Protein AF-A0A2V9WSF2-F1 (afdb_monomer_lite)

Foldseek 3Di:
DPQPADEEEAEAECAEPVDHPVRVVVVVVPHPYHYYYDYLYCAYPVSDNPPPPVPPPDDDPVRVVVVVCVVRVD

Structure (mmCIF, N/CA/C/O backbone):
data_AF-A0A2V9WSF2-F1
#
_entry.id   AF-A0A2V9WSF2-F1
#
loop_
_atom_site.group_PDB
_atom_site.id
_atom_site.type_symbol
_atom_site.label_atom_id
_atom_site.label_alt_id
_atom_site.label_comp_id
_atom_site.label_asym_id
_atom_site.label_entity_id
_atom_site.label_seq_id
_atom_site.pdbx_PDB_ins_code
_atom_site.Cartn_x
_atom_site.Cartn_y
_atom_site.Cartn_z
_atom_site.occupancy
_atom_site.B_iso_or_equiv
_atom_site.auth_seq_id
_atom_site.auth_comp_id
_atom_site.auth_asym_id
_atom_site.auth_atom_id
_atom_site.pdbx_PDB_model_num
ATOM 1 N N . MET A 1 1 ? -20.460 8.950 4.459 1.00 55.94 1 MET A N 1
ATOM 2 C CA . MET A 1 1 ? -19.243 8.235 4.017 1.00 55.94 1 MET A CA 1
ATOM 3 C C . MET A 1 1 ? -19.248 6.834 4.609 1.00 55.94 1 MET A C 1
ATOM 5 O O . MET A 1 1 ? -19.601 6.718 5.785 1.00 55.94 1 MET A O 1
ATOM 9 N N . PRO A 1 2 ? -18.926 5.786 3.833 1.00 61.16 2 PRO A N 1
ATOM 10 C CA . PRO A 1 2 ? -18.823 4.430 4.363 1.00 61.16 2 PRO A CA 1
ATOM 11 C C . PRO A 1 2 ? -17.762 4.400 5.471 1.00 61.16 2 PRO A C 1
ATOM 13 O O . PRO A 1 2 ? -16.629 4.834 5.281 1.00 61.16 2 PRO A O 1
ATOM 16 N N . LYS A 1 3 ? -18.154 3.960 6.671 1.00 83.19 3 LYS A N 1
ATOM 17 C CA . LYS A 1 3 ? -17.259 3.875 7.830 1.00 83.19 3 LYS A CA 1
ATOM 18 C C . LYS A 1 3 ? -16.457 2.581 7.709 1.00 83.19 3 LYS A C 1
ATOM 20 O O . LYS A 1 3 ? -16.894 1.556 8.221 1.00 83.19 3 LYS A O 1
ATOM 25 N N . LEU A 1 4 ? -15.321 2.613 7.015 1.00 87.31 4 LEU A N 1
ATOM 26 C CA . LEU A 1 4 ? -14.396 1.479 6.987 1.00 87.31 4 LEU A CA 1
ATOM 27 C C . LEU A 1 4 ? -13.815 1.285 8.400 1.00 87.31 4 LEU A C 1
ATOM 29 O O . LEU A 1 4 ? -13.170 2.187 8.931 1.00 87.31 4 LEU A O 1
ATOM 33 N N . ARG A 1 5 ? -14.126 0.146 9.038 1.00 90.56 5 ARG A N 1
ATOM 34 C CA . ARG A 1 5 ? -13.707 -0.186 10.422 1.00 90.56 5 ARG A CA 1
ATOM 35 C C . ARG A 1 5 ? -12.772 -1.392 10.505 1.00 90.56 5 ARG A C 1
ATOM 37 O O . ARG A 1 5 ? -12.124 -1.585 11.528 1.00 90.56 5 ARG A O 1
ATOM 44 N N . THR A 1 6 ? -12.715 -2.196 9.451 1.00 93.06 6 THR A N 1
ATOM 45 C CA . THR A 1 6 ? -11.844 -3.371 9.367 1.00 93.06 6 THR A CA 1
ATOM 46 C C . THR A 1 6 ? -10.412 -2.928 9.067 1.00 93.06 6 THR A C 1
ATOM 48 O O . THR A 1 6 ? -10.240 -2.041 8.227 1.00 93.06 6 THR A O 1
ATOM 51 N N . PRO A 1 7 ? -9.386 -3.521 9.709 1.00 94.81 7 PRO A N 1
ATOM 52 C CA . PRO A 1 7 ? -8.004 -3.301 9.308 1.00 94.81 7 PRO A CA 1
ATOM 53 C C . PRO A 1 7 ? -7.805 -3.603 7.819 1.00 94.81 7 PRO A C 1
ATOM 55 O O . PRO A 1 7 ? -8.296 -4.619 7.330 1.00 94.81 7 PRO A O 1
ATOM 58 N N . ALA A 1 8 ? -7.104 -2.730 7.100 1.00 95.38 8 ALA A N 1
ATOM 59 C CA . ALA A 1 8 ? -6.955 -2.837 5.650 1.00 95.38 8 ALA A CA 1
ATOM 60 C C . ALA A 1 8 ? -5.532 -2.494 5.192 1.00 95.38 8 ALA A C 1
ATOM 62 O O . ALA A 1 8 ? -4.924 -1.527 5.652 1.00 95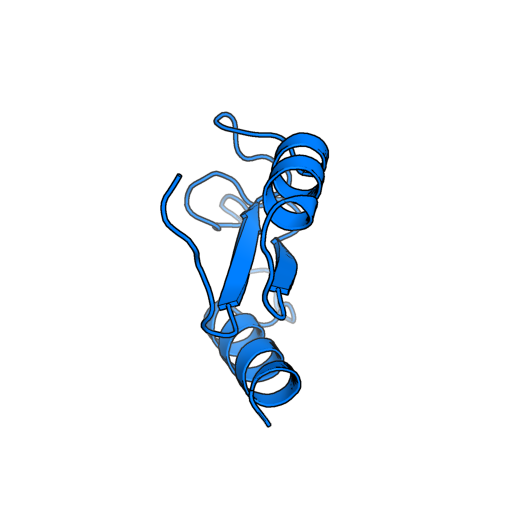.38 8 ALA A O 1
ATOM 63 N N . LEU A 1 9 ? -5.016 -3.296 4.264 1.00 96.62 9 LEU A N 1
ATOM 64 C CA . LEU A 1 9 ? -3.709 -3.123 3.642 1.00 96.62 9 LEU A CA 1
ATOM 65 C C . LEU A 1 9 ? -3.916 -2.669 2.193 1.00 96.62 9 LEU A C 1
ATOM 67 O O . LEU A 1 9 ? -4.665 -3.305 1.456 1.00 96.62 9 LEU A O 1
ATOM 71 N N . PHE A 1 10 ? -3.263 -1.581 1.801 1.00 96.00 10 PHE A N 1
ATOM 72 C CA . PHE A 1 10 ? -3.359 -0.973 0.475 1.00 96.00 10 PHE A CA 1
ATOM 73 C C . PHE A 1 10 ? -2.020 -1.107 -0.242 1.00 96.00 10 PHE A C 1
ATOM 75 O O . PHE A 1 10 ? -0.978 -0.906 0.378 1.00 96.00 10 PHE A O 1
ATOM 82 N N . PHE A 1 11 ? -2.044 -1.409 -1.537 1.00 95.25 11 PHE A N 1
ATOM 83 C CA . PHE A 1 11 ? -0.864 -1.436 -2.399 1.00 95.25 11 PHE A CA 1
ATOM 84 C C . PHE A 1 11 ? -1.066 -0.420 -3.515 1.00 95.25 11 PHE A C 1
ATOM 86 O O . PHE A 1 11 ? -2.138 -0.399 -4.114 1.00 95.25 11 PHE A O 1
ATOM 93 N N . HIS A 1 12 ? -0.062 0.417 -3.770 1.00 96.12 12 HIS A N 1
ATOM 94 C CA . HIS A 1 12 ? -0.134 1.445 -4.808 1.00 96.12 12 HIS A CA 1
ATOM 95 C C . HIS A 1 12 ? 1.194 1.567 -5.542 1.00 96.12 12 HIS A C 1
ATOM 97 O O . HIS A 1 12 ? 2.251 1.622 -4.904 1.00 96.12 12 HIS A O 1
ATOM 103 N N . GLY A 1 13 ? 1.143 1.600 -6.871 1.00 94.12 13 GLY A N 1
ATOM 104 C CA . GLY A 1 13 ? 2.317 1.801 -7.709 1.00 94.12 13 GLY A CA 1
ATOM 105 C C . GLY A 1 13 ? 2.783 3.254 -7.662 1.00 94.12 13 GLY A C 1
ATOM 106 O O . GLY A 1 13 ? 1.976 4.172 -7.776 1.00 94.12 13 GLY A O 1
ATOM 107 N N . THR A 1 14 ? 4.087 3.500 -7.517 1.00 94.44 14 THR A N 1
ATOM 108 C CA . THR A 1 14 ? 4.601 4.885 -7.449 1.00 94.44 14 THR A CA 1
ATOM 109 C C . THR A 1 14 ? 4.540 5.639 -8.781 1.00 94.44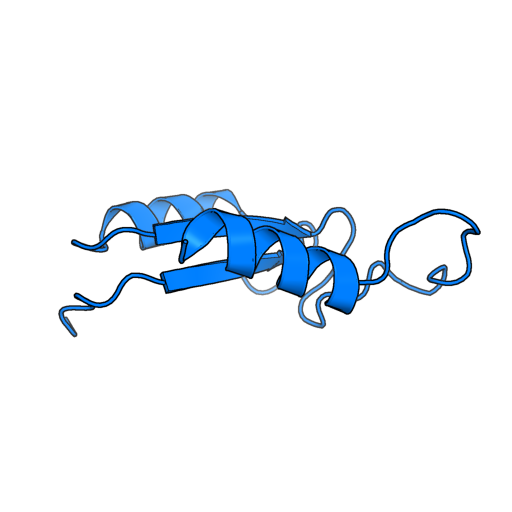 14 THR A C 1
ATOM 111 O O . THR A 1 14 ? 4.768 6.845 -8.814 1.00 94.44 14 THR A O 1
ATOM 114 N N . ARG A 1 15 ? 4.203 4.950 -9.879 1.00 93.31 15 ARG A N 1
ATOM 115 C CA . ARG A 1 15 ? 4.001 5.510 -11.224 1.00 93.31 15 ARG A CA 1
ATOM 116 C C . ARG A 1 15 ? 2.561 5.346 -11.724 1.00 93.31 15 ARG A C 1
ATOM 118 O O . ARG A 1 15 ? 2.336 5.434 -12.931 1.00 93.31 15 ARG A O 1
ATOM 125 N N . ASP A 1 16 ? 1.606 5.058 -10.840 1.00 94.69 16 ASP A N 1
ATOM 126 C CA . ASP A 1 16 ? 0.193 4.956 -11.214 1.00 94.69 16 ASP A CA 1
ATOM 127 C C . ASP A 1 16 ? -0.323 6.323 -11.729 1.00 94.69 16 ASP A C 1
ATOM 129 O O . ASP A 1 16 ? -0.223 7.321 -11.013 1.00 94.69 16 ASP A O 1
ATOM 133 N N . PRO A 1 17 ? -0.854 6.411 -12.967 1.00 94.81 17 PRO A N 1
ATOM 134 C CA . PRO A 1 17 ? -1.376 7.662 -13.518 1.00 94.81 17 PRO A CA 1
ATOM 135 C C . PRO A 1 17 ? -2.727 8.089 -12.924 1.00 94.81 17 PRO A C 1
ATOM 137 O O . PRO A 1 17 ? -3.190 9.188 -13.224 1.00 94.81 17 PRO A O 1
ATOM 140 N N . PHE A 1 18 ? -3.389 7.235 -12.142 1.00 95.38 18 PHE A N 1
ATOM 141 C CA . PHE A 1 18 ? -4.719 7.499 -11.592 1.00 95.38 18 PHE A CA 1
ATOM 142 C C . PHE A 1 18 ? -4.710 8.086 -10.183 1.00 95.38 18 PHE A C 1
ATOM 144 O O . PHE A 1 18 ? -5.759 8.520 -9.710 1.00 95.38 18 PHE A O 1
ATOM 151 N N . GLY A 1 19 ? -3.559 8.117 -9.519 1.00 94.06 19 GLY A N 1
ATOM 152 C CA . GLY A 1 19 ? -3.433 8.766 -8.223 1.00 94.06 19 GLY A CA 1
ATOM 153 C C . GLY A 1 19 ? -2.002 8.766 -7.717 1.00 94.06 19 GLY A C 1
ATOM 154 O O . GLY A 1 19 ? -1.240 7.830 -7.970 1.00 94.06 19 GLY A O 1
ATOM 155 N N . SER A 1 20 ? -1.634 9.813 -6.987 1.00 96.50 20 SER A N 1
ATOM 156 C CA . SER A 1 20 ? -0.320 9.923 -6.364 1.00 96.50 20 SER A CA 1
ATOM 157 C C . SER A 1 20 ? -0.265 9.219 -5.005 1.00 96.50 20 SER A C 1
ATOM 159 O O . SER A 1 20 ? -1.279 8.910 -4.371 1.00 96.50 20 SER A O 1
ATOM 161 N N . ILE A 1 21 ? 0.954 8.979 -4.520 1.00 97.50 21 ILE A N 1
ATOM 162 C CA . ILE A 1 21 ? 1.170 8.439 -3.175 1.00 97.50 21 ILE A CA 1
ATOM 163 C C . ILE A 1 21 ? 0.635 9.399 -2.108 1.00 97.50 21 ILE A C 1
ATOM 165 O O . ILE A 1 21 ? 0.019 8.961 -1.141 1.00 97.50 21 ILE A O 1
ATOM 169 N N . GLU A 1 22 ? 0.816 10.699 -2.303 1.00 97.75 22 GLU A N 1
ATOM 170 C CA . GLU A 1 22 ? 0.358 11.747 -1.392 1.00 97.75 22 GLU A CA 1
ATOM 171 C C . GLU A 1 22 ? -1.177 11.802 -1.320 1.00 97.75 22 GLU A C 1
ATOM 173 O O . GLU A 1 22 ? -1.748 11.956 -0.235 1.00 97.75 22 GLU A O 1
ATOM 178 N N . GLU A 1 23 ? -1.861 11.628 -2.456 1.00 97.69 23 GLU A N 1
ATOM 179 C CA . GLU A 1 23 ? -3.324 11.517 -2.504 1.00 97.69 23 GLU A CA 1
ATOM 180 C C . GLU A 1 23 ? -3.810 10.290 -1.725 1.00 97.69 23 GLU A C 1
ATOM 182 O O . GLU A 1 23 ? -4.733 10.392 -0.910 1.00 97.69 23 GLU A O 1
ATOM 187 N N . MET A 1 24 ? -3.144 9.145 -1.904 1.00 97.00 24 MET A N 1
ATOM 188 C CA . MET A 1 24 ? -3.458 7.916 -1.174 1.00 97.00 24 MET A CA 1
ATOM 189 C C . MET A 1 24 ? -3.239 8.067 0.334 1.00 97.00 24 MET A C 1
ATOM 191 O O . MET A 1 24 ? -4.094 7.666 1.123 1.00 97.00 24 MET A O 1
ATOM 195 N N . GLU A 1 25 ? -2.136 8.675 0.764 1.00 96.56 25 GLU A N 1
ATOM 196 C CA . GLU A 1 25 ? -1.864 8.923 2.184 1.00 96.56 25 GLU A CA 1
ATOM 197 C C . GLU A 1 25 ? -2.905 9.849 2.814 1.00 96.56 25 GLU A C 1
ATOM 199 O O . GLU A 1 25 ? -3.429 9.556 3.894 1.00 96.56 25 GLU A O 1
ATOM 204 N N . THR A 1 26 ? -3.271 10.919 2.106 1.00 96.69 26 THR A N 1
ATOM 205 C CA . THR A 1 26 ? -4.307 11.861 2.543 1.00 96.69 26 THR A CA 1
ATOM 206 C C . THR A 1 26 ? -5.661 11.166 2.688 1.00 96.69 26 THR A C 1
ATOM 208 O O . THR A 1 26 ? -6.352 11.350 3.692 1.00 96.69 26 THR A O 1
ATOM 211 N N . ALA A 1 27 ? -6.037 10.320 1.725 1.00 94.06 27 ALA A N 1
ATOM 212 C CA . ALA A 1 27 ? -7.280 9.559 1.781 1.00 94.06 27 ALA A CA 1
ATOM 213 C C . ALA A 1 27 ? -7.287 8.544 2.938 1.00 94.06 27 ALA A C 1
ATOM 215 O O . ALA A 1 27 ? -8.281 8.423 3.661 1.00 94.06 27 ALA A O 1
ATOM 216 N N . LEU A 1 28 ? -6.176 7.837 3.157 1.00 94.44 28 LEU A N 1
ATOM 217 C CA . LEU A 1 28 ? -6.061 6.830 4.213 1.00 94.44 28 LEU A CA 1
ATOM 218 C C . LEU A 1 28 ? -6.050 7.433 5.620 1.00 94.44 28 LEU A C 1
ATOM 220 O O . LEU A 1 28 ? -6.546 6.786 6.543 1.00 94.44 28 LEU A O 1
ATOM 224 N N . ALA A 1 29 ? -5.589 8.675 5.784 1.00 93.50 29 ALA A N 1
ATOM 225 C CA . ALA A 1 29 ? -5.676 9.406 7.050 1.00 93.50 29 ALA A CA 1
ATOM 226 C C . ALA A 1 29 ? -7.130 9.652 7.509 1.00 93.50 29 ALA A C 1
ATOM 228 O O . ALA A 1 29 ? -7.385 9.842 8.699 1.00 93.50 29 ALA A O 1
ATOM 229 N N . LEU A 1 30 ? -8.104 9.612 6.590 1.00 93.19 30 LEU A N 1
ATOM 230 C CA . LEU A 1 30 ? -9.530 9.756 6.910 1.00 93.19 30 LEU A CA 1
ATOM 231 C C . LEU A 1 30 ? -10.165 8.455 7.430 1.00 93.19 30 LEU A C 1
ATOM 233 O O . LEU A 1 30 ? -11.282 8.472 7.962 1.00 93.19 30 LEU A O 1
ATOM 237 N N . VAL A 1 31 ? -9.484 7.315 7.283 1.00 93.00 31 VAL A N 1
ATOM 238 C CA . VAL A 1 31 ? -10.005 6.007 7.687 1.00 93.00 31 VAL A CA 1
ATOM 239 C C . VAL A 1 31 ? -9.840 5.813 9.194 1.00 93.00 31 VAL A C 1
ATOM 241 O O . VAL A 1 31 ? -8.741 5.811 9.735 1.00 93.00 31 VAL A O 1
ATOM 244 N N . ARG A 1 32 ? -10.954 5.571 9.893 1.00 90.12 32 ARG A N 1
ATOM 245 C CA . ARG A 1 32 ? -10.986 5.324 11.348 1.00 90.12 32 ARG A CA 1
ATOM 246 C C . ARG A 1 32 ? -10.752 3.849 11.697 1.00 90.12 32 ARG A C 1
ATOM 248 O O . ARG A 1 32 ? -11.510 3.260 12.469 1.00 90.12 32 ARG A O 1
ATOM 255 N N . ALA A 1 33 ? -9.729 3.257 11.097 1.00 92.88 33 ALA A N 1
ATOM 256 C CA . ALA A 1 33 ? -9.293 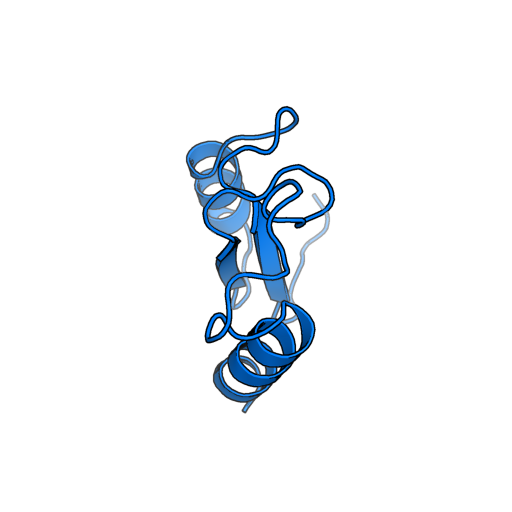1.884 11.316 1.00 92.88 33 ALA A CA 1
ATOM 257 C C . ALA A 1 33 ? -7.783 1.788 11.089 1.00 92.88 33 ALA A C 1
ATOM 259 O O . ALA A 1 33 ? -7.174 2.697 10.531 1.00 92.88 33 ALA A O 1
ATOM 260 N N . ARG A 1 34 ? -7.174 0.672 11.496 1.00 95.12 34 ARG A N 1
ATOM 261 C CA . ARG A 1 34 ? -5.766 0.410 11.193 1.00 95.12 34 ARG A CA 1
ATOM 262 C C . ARG A 1 34 ? -5.608 0.254 9.680 1.00 95.12 34 ARG A C 1
ATOM 264 O O . ARG A 1 34 ? -6.132 -0.698 9.105 1.00 95.12 34 ARG A O 1
ATOM 271 N N . THR A 1 35 ? -4.871 1.154 9.049 1.00 96.31 35 THR A N 1
ATOM 272 C CA . THR A 1 35 ? -4.526 1.062 7.630 1.00 96.31 35 THR A CA 1
ATOM 273 C C . THR A 1 35 ? -3.016 1.056 7.446 1.00 96.31 35 THR A C 1
ATOM 275 O O . THR A 1 35 ? -2.261 1.495 8.317 1.00 96.31 35 THR A O 1
ATOM 278 N N . LYS A 1 36 ? -2.560 0.515 6.319 1.00 96.62 36 LYS A N 1
ATOM 279 C CA . LYS A 1 36 ? -1.175 0.647 5.867 1.00 96.62 36 LYS A CA 1
ATOM 280 C C . LYS A 1 36 ? -1.150 0.755 4.352 1.00 9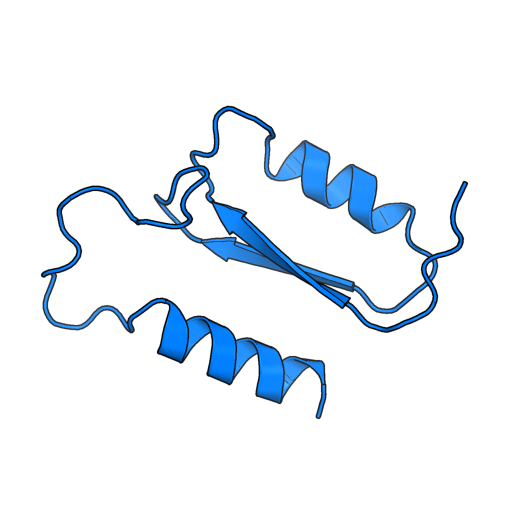6.62 36 LYS A C 1
ATOM 282 O O . LYS A 1 36 ? -1.793 -0.046 3.680 1.00 96.62 36 LYS A O 1
ATOM 287 N N . LEU A 1 37 ? -0.379 1.711 3.846 1.00 97.19 37 LEU A N 1
ATOM 288 C CA . LEU A 1 37 ? -0.039 1.818 2.434 1.00 97.19 37 LEU A CA 1
ATOM 289 C C . LEU A 1 37 ? 1.313 1.149 2.183 1.00 97.19 37 LEU A C 1
ATOM 291 O O . LEU A 1 37 ? 2.297 1.431 2.868 1.00 97.19 37 LEU A O 1
ATOM 295 N N . VAL A 1 38 ? 1.359 0.257 1.204 1.00 95.94 38 VAL A N 1
ATOM 296 C CA . VAL A 1 38 ? 2.575 -0.345 0.667 1.00 95.94 38 VAL A CA 1
ATOM 297 C C . VAL A 1 38 ? 2.812 0.264 -0.704 1.00 95.94 38 VAL A C 1
ATOM 299 O O . VAL A 1 38 ? 2.005 0.106 -1.617 1.00 95.94 38 VAL A O 1
ATOM 302 N N . ARG A 1 39 ? 3.933 0.967 -0.837 1.00 94.88 39 ARG A N 1
ATOM 303 C CA . ARG A 1 39 ? 4.360 1.557 -2.103 1.00 94.88 39 ARG A CA 1
ATOM 304 C C . ARG A 1 39 ? 5.075 0.485 -2.919 1.00 94.88 39 ARG A C 1
ATOM 306 O O . ARG A 1 39 ? 5.993 -0.160 -2.410 1.00 94.88 39 ARG A O 1
ATOM 313 N N . VAL A 1 40 ? 4.632 0.268 -4.152 1.00 91.25 40 VAL A N 1
ATOM 314 C CA . VAL A 1 40 ? 5.275 -0.649 -5.096 1.00 91.25 40 VAL A CA 1
ATOM 315 C C . VAL A 1 40 ? 6.127 0.194 -6.038 1.00 91.25 40 VAL A C 1
ATOM 317 O O . VAL A 1 40 ? 5.626 0.838 -6.961 1.00 91.25 40 VAL A O 1
ATOM 320 N N . GLU A 1 41 ? 7.424 0.251 -5.743 1.00 89.44 41 GLU A N 1
ATOM 321 C CA . GLU A 1 41 ? 8.348 1.147 -6.435 1.00 89.44 41 GLU A CA 1
ATOM 322 C C . GLU A 1 41 ? 8.473 0.821 -7.926 1.00 89.44 41 GLU A C 1
ATOM 324 O O . GLU A 1 41 ? 8.715 -0.321 -8.316 1.00 89.44 41 GLU A O 1
ATOM 329 N N . GLY A 1 42 ? 8.320 1.845 -8.769 1.00 87.50 42 GLY A N 1
ATOM 330 C CA . GLY A 1 42 ? 8.428 1.733 -10.224 1.00 87.50 42 GLY A CA 1
ATOM 331 C C . GLY A 1 42 ? 7.199 1.135 -10.915 1.00 87.50 42 GLY A C 1
ATOM 332 O O . GLY A 1 42 ? 7.147 1.140 -12.152 1.00 87.50 42 GLY A O 1
ATOM 333 N N . ALA A 1 43 ? 6.214 0.668 -10.147 1.00 89.62 43 ALA A N 1
ATOM 334 C CA . ALA A 1 43 ? 5.010 0.055 -10.678 1.00 89.62 43 ALA A CA 1
ATOM 335 C C . ALA A 1 43 ? 3.939 1.071 -11.081 1.00 89.62 43 ALA A C 1
ATOM 337 O O . ALA A 1 43 ? 3.828 2.144 -10.481 1.00 89.62 43 ALA A O 1
ATOM 338 N N . GLY A 1 44 ? 3.174 0.721 -12.116 1.00 90.81 44 GLY A N 1
ATOM 339 C CA . GLY A 1 44 ? 2.000 1.467 -12.558 1.00 90.81 44 GLY A CA 1
ATOM 340 C C . GLY A 1 44 ? 0.718 1.004 -11.865 1.00 90.81 44 GLY A C 1
ATOM 341 O O . GLY A 1 44 ? 0.752 0.386 -10.801 1.00 90.81 44 GLY A O 1
ATOM 342 N N . HIS A 1 45 ? -0.418 1.293 -12.500 1.00 91.25 45 HIS A N 1
ATOM 343 C CA . HIS A 1 45 ? -1.749 0.906 -12.022 1.00 91.25 45 HIS A CA 1
ATOM 344 C C . HIS A 1 45 ? -1.955 -0.614 -11.904 1.00 91.25 45 HIS A C 1
ATOM 346 O O . HIS A 1 45 ? -2.675 -1.101 -11.039 1.00 91.25 45 HIS A O 1
ATOM 352 N N . ASP A 1 46 ? -1.294 -1.370 -12.771 1.00 89.19 46 ASP A N 1
ATOM 353 C CA . ASP A 1 46 ? -1.278 -2.832 -12.788 1.00 89.19 46 ASP A CA 1
ATOM 354 C C . ASP A 1 46 ? -0.401 -3.447 -11.684 1.00 89.19 46 ASP A C 1
ATOM 356 O O . ASP A 1 46 ? -0.352 -4.667 -11.546 1.00 89.19 46 ASP A O 1
ATOM 360 N N . LEU A 1 47 ? 0.284 -2.613 -10.890 1.00 87.75 47 LEU A N 1
ATOM 361 C CA . LEU A 1 47 ? 1.302 -3.011 -9.918 1.00 87.75 47 LEU A CA 1
ATOM 362 C C . LEU A 1 47 ? 2.490 -3.765 -10.546 1.00 87.75 47 LEU A C 1
ATOM 364 O O . LEU A 1 47 ? 3.315 -4.329 -9.822 1.00 87.75 47 LEU A O 1
ATOM 368 N N . GLU A 1 48 ? 2.641 -3.716 -11.872 1.00 78.31 48 GLU A N 1
ATOM 369 C CA . GLU A 1 48 ? 3.800 -4.266 -12.559 1.00 78.31 48 GLU A CA 1
ATOM 370 C C . GLU A 1 48 ? 4.921 -3.224 -12.609 1.00 78.31 48 GLU A C 1
ATOM 372 O O . GLU A 1 48 ? 4.768 -2.114 -13.130 1.00 78.31 48 GLU A O 1
ATOM 377 N N . ALA A 1 49 ? 6.097 -3.579 -12.089 1.00 64.75 49 ALA A N 1
ATOM 378 C CA . ALA A 1 49 ? 7.310 -2.793 -12.283 1.00 64.75 49 ALA A CA 1
ATOM 379 C C . ALA A 1 49 ? 7.774 -2.990 -13.738 1.00 64.75 49 ALA A C 1
ATOM 381 O O . ALA A 1 49 ? 8.391 -3.992 -14.074 1.00 64.75 49 ALA A O 1
ATOM 382 N N . GLY A 1 50 ? 7.376 -2.074 -14.626 1.00 56.16 50 GLY A N 1
ATOM 383 C CA . GLY A 1 50 ? 7.320 -2.292 -16.079 1.00 56.16 50 GLY A CA 1
ATOM 384 C C . GLY A 1 50 ? 8.425 -3.148 -16.727 1.00 56.16 50 GLY A C 1
ATOM 385 O O . GLY A 1 50 ? 9.603 -2.939 -16.477 1.00 56.16 50 GLY A O 1
ATOM 386 N N . LYS A 1 51 ? 8.011 -4.061 -17.624 1.00 49.44 51 LYS A N 1
ATOM 387 C CA . LYS A 1 51 ? 8.748 -4.880 -18.627 1.00 49.44 51 LYS A CA 1
ATOM 388 C C . LYS A 1 51 ? 10.031 -5.637 -18.226 1.00 49.44 51 LYS A C 1
ATOM 390 O O . LYS A 1 51 ? 10.405 -6.552 -18.954 1.00 49.44 51 LYS A O 1
ATOM 395 N N . ASN A 1 52 ? 10.651 -5.362 -17.083 1.00 49.72 52 ASN A N 1
ATOM 396 C CA . ASN A 1 52 ? 11.920 -5.955 -16.656 1.00 49.72 52 ASN A CA 1
ATOM 397 C C . ASN A 1 52 ? 11.752 -6.817 -15.393 1.00 49.72 52 ASN A C 1
ATOM 399 O O . ASN A 1 52 ? 12.660 -6.913 -14.572 1.00 49.72 52 ASN A O 1
ATOM 403 N N . ASN A 1 53 ? 10.613 -7.502 -15.251 1.00 52.88 53 ASN A N 1
ATOM 404 C CA . ASN A 1 53 ? 10.331 -8.429 -14.142 1.00 52.88 53 ASN A CA 1
ATOM 405 C C . ASN A 1 53 ? 11.273 -9.660 -14.091 1.00 52.88 53 ASN A C 1
ATOM 407 O O . ASN A 1 53 ? 11.129 -10.507 -13.217 1.00 52.88 53 ASN A O 1
ATOM 411 N N . ASN A 1 54 ? 12.258 -9.740 -14.994 1.00 51.81 54 ASN A N 1
ATOM 412 C CA . ASN A 1 54 ? 13.325 -10.743 -15.023 1.00 51.81 54 ASN A CA 1
ATOM 413 C C . ASN A 1 54 ? 14.655 -10.227 -14.428 1.00 51.81 54 ASN A C 1
ATOM 415 O O . ASN A 1 54 ? 15.717 -10.769 -14.733 1.00 51.81 54 ASN A O 1
ATOM 419 N N . GLU A 1 55 ? 14.643 -9.177 -13.601 1.00 55.44 55 GLU A N 1
ATOM 420 C CA . GLU A 1 55 ? 15.808 -8.834 -12.775 1.00 55.44 55 GLU A CA 1
ATOM 421 C C . GLU A 1 55 ? 15.974 -9.891 -11.673 1.00 55.44 55 GLU A C 1
ATOM 423 O O . GLU A 1 55 ? 15.259 -9.896 -10.667 1.00 55.44 55 GLU A O 1
ATOM 428 N N . ALA A 1 56 ? 16.916 -10.815 -11.879 1.00 48.56 56 ALA A N 1
ATOM 429 C CA . ALA A 1 56 ? 17.251 -11.862 -10.923 1.00 48.56 56 ALA A CA 1
ATOM 430 C C . ALA A 1 56 ? 17.526 -11.261 -9.530 1.00 48.56 56 ALA A C 1
ATOM 432 O O . ALA A 1 56 ? 18.500 -10.535 -9.339 1.00 48.56 56 ALA A O 1
ATOM 433 N N . GLY A 1 57 ? 16.658 -11.567 -8.560 1.00 56.31 57 GLY A N 1
ATOM 434 C CA . GLY A 1 57 ? 16.831 -11.190 -7.154 1.00 56.31 57 GLY A CA 1
ATOM 435 C C . GLY A 1 57 ? 15.793 -10.222 -6.576 1.00 56.31 57 GLY A C 1
ATOM 436 O O . GLY A 1 57 ? 15.765 -10.065 -5.355 1.00 56.31 57 GLY A O 1
ATOM 437 N N . LYS A 1 58 ? 14.908 -9.611 -7.379 1.00 61.41 58 LYS A N 1
ATOM 438 C CA . LYS A 1 58 ? 13.746 -8.897 -6.818 1.00 61.41 58 LYS A CA 1
ATOM 439 C C . LYS A 1 58 ? 12.654 -9.901 -6.422 1.00 61.41 58 LYS A C 1
ATOM 441 O O . LYS A 1 58 ? 12.286 -10.731 -7.252 1.00 61.41 58 LYS A O 1
ATOM 446 N N . PRO A 1 59 ? 12.138 -9.859 -5.176 1.00 65.38 59 PRO A N 1
ATOM 447 C CA . PRO A 1 59 ? 11.004 -10.690 -4.797 1.00 65.38 59 PRO A CA 1
ATOM 448 C C . PRO A 1 59 ? 9.805 -10.324 -5.669 1.00 65.38 59 PRO A C 1
ATOM 450 O O . PRO A 1 59 ? 9.519 -9.142 -5.868 1.00 65.38 59 PRO A O 1
ATOM 453 N N . ASP A 1 60 ? 9.115 -11.339 -6.183 1.00 79.12 60 ASP A N 1
ATOM 454 C CA . ASP A 1 60 ? 7.903 -11.122 -6.961 1.00 79.12 60 ASP A CA 1
ATOM 455 C C . ASP A 1 60 ? 6.818 -10.454 -6.091 1.00 79.12 60 ASP A C 1
ATOM 457 O O . ASP A 1 60 ? 6.841 -10.526 -4.853 1.00 79.12 60 ASP A O 1
ATOM 461 N N . LEU A 1 61 ? 5.851 -9.805 -6.740 1.00 82.81 61 LEU A N 1
ATOM 462 C CA . LEU A 1 61 ? 4.767 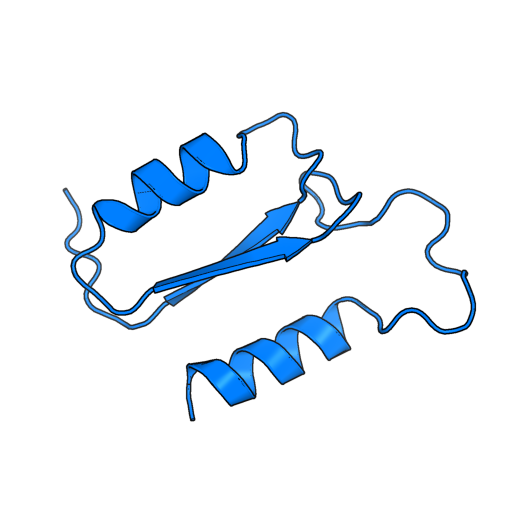-9.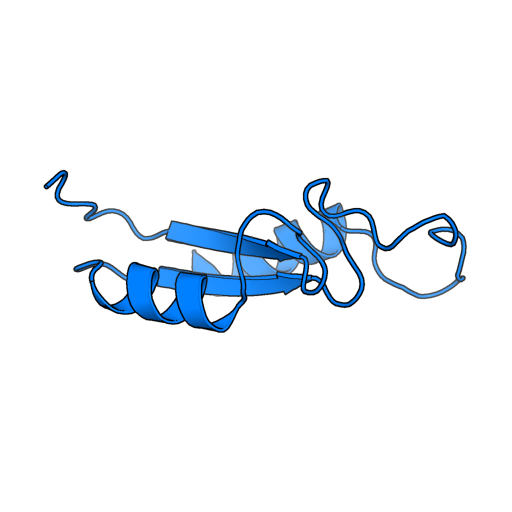093 -6.066 1.00 82.81 61 LEU A CA 1
ATOM 463 C C . LEU A 1 61 ? 4.025 -9.980 -5.053 1.00 82.81 61 LEU A C 1
ATOM 465 O O . LEU A 1 61 ? 3.713 -9.524 -3.957 1.00 82.81 61 LEU A O 1
ATOM 469 N N . THR A 1 62 ? 3.801 -11.253 -5.369 1.00 87.56 62 THR A N 1
ATOM 470 C CA . THR A 1 62 ? 3.143 -12.237 -4.499 1.00 87.56 62 THR A CA 1
ATOM 471 C C . THR A 1 62 ? 3.911 -12.425 -3.195 1.00 87.56 62 THR A C 1
ATOM 473 O O . THR A 1 62 ? 3.325 -12.382 -2.111 1.00 87.56 62 THR A O 1
ATOM 476 N N . THR A 1 63 ? 5.234 -12.567 -3.281 1.00 88.75 63 THR A N 1
ATOM 477 C CA . THR A 1 63 ? 6.115 -12.677 -2.111 1.00 88.75 63 THR A CA 1
ATOM 478 C C . THR A 1 63 ? 6.045 -11.417 -1.241 1.00 88.75 63 THR A C 1
ATOM 480 O O . THR A 1 63 ? 5.956 -11.501 -0.010 1.00 88.75 63 THR A O 1
ATOM 483 N N . ILE A 1 64 ? 6.028 -10.235 -1.866 1.00 88.06 64 ILE A N 1
ATOM 484 C CA . ILE A 1 64 ? 5.877 -8.953 -1.162 1.00 88.06 64 ILE A CA 1
ATOM 485 C C . ILE A 1 64 ? 4.514 -8.880 -0.463 1.00 88.06 64 ILE A C 1
ATOM 487 O O . ILE A 1 64 ? 4.455 -8.535 0.723 1.00 88.06 64 ILE A O 1
ATOM 491 N N . VAL A 1 65 ? 3.433 -9.227 -1.167 1.00 90.88 65 VAL A N 1
ATOM 492 C CA . VAL A 1 65 ? 2.061 -9.210 -0.645 1.00 90.88 65 VAL A CA 1
ATOM 493 C C . VAL A 1 65 ? 1.941 -10.130 0.562 1.00 90.88 65 VAL A C 1
ATOM 495 O O . VAL A 1 65 ? 1.494 -9.679 1.616 1.00 90.88 65 VAL A O 1
ATOM 498 N N . LEU A 1 66 ? 2.405 -11.377 0.453 1.00 93.12 66 LEU A N 1
ATOM 499 C CA . LEU A 1 66 ? 2.347 -12.346 1.546 1.00 93.12 66 LEU A CA 1
ATOM 500 C C . LEU A 1 66 ? 3.100 -11.844 2.783 1.00 93.12 66 LEU A C 1
ATOM 502 O O . LEU A 1 66 ? 2.555 -11.851 3.887 1.00 93.12 66 LEU A O 1
ATOM 506 N N . GLY A 1 67 ? 4.325 -11.344 2.602 1.00 94.00 67 GLY A N 1
ATOM 507 C CA . GLY A 1 67 ? 5.128 -10.838 3.711 1.00 94.00 67 GLY A CA 1
ATOM 508 C C . GLY A 1 67 ? 4.504 -9.615 4.390 1.00 94.00 67 GLY A C 1
ATOM 509 O O . GLY A 1 67 ? 4.528 -9.508 5.617 1.00 94.00 67 GLY A O 1
ATOM 510 N N . GLN A 1 68 ? 3.935 -8.678 3.624 1.00 95.25 68 GLN A N 1
ATOM 511 C CA . GLN A 1 68 ? 3.247 -7.515 4.200 1.00 95.25 68 GLN A CA 1
ATOM 512 C C . GLN A 1 68 ? 1.947 -7.912 4.894 1.00 95.25 68 GLN A C 1
ATOM 514 O O . GLN A 1 68 ? 1.661 -7.383 5.967 1.00 95.25 68 GLN A O 1
ATOM 519 N N . PHE A 1 69 ? 1.196 -8.852 4.319 1.00 95.00 69 PHE A N 1
ATOM 520 C CA . PHE A 1 69 ? -0.028 -9.372 4.909 1.00 95.00 69 PHE A CA 1
ATOM 521 C C . PHE A 1 69 ? 0.254 -10.009 6.271 1.00 95.00 69 PHE A C 1
ATOM 523 O O . PHE A 1 69 ? -0.331 -9.594 7.269 1.00 95.00 69 PHE A O 1
ATOM 530 N N . GLN A 1 70 ? 1.214 -10.937 6.336 1.00 95.62 70 GLN A N 1
ATOM 531 C CA . GLN A 1 70 ? 1.608 -11.596 7.583 1.00 95.62 70 GLN A CA 1
ATOM 532 C C . GLN A 1 70 ? 2.037 -10.580 8.647 1.00 95.62 70 GLN A C 1
ATOM 534 O O . GLN A 1 70 ? 1.558 -10.648 9.772 1.00 95.62 70 GLN A O 1
ATOM 539 N N . ARG A 1 71 ? 2.863 -9.586 8.292 1.00 95.06 71 ARG A N 1
ATOM 540 C CA . ARG A 1 71 ? 3.308 -8.537 9.231 1.00 95.06 71 ARG A CA 1
ATOM 541 C C . ARG A 1 71 ? 2.208 -7.581 9.683 1.00 95.06 71 ARG A C 1
ATOM 543 O O . ARG A 1 71 ? 2.368 -6.898 10.691 1.00 95.06 71 ARG A O 1
ATOM 550 N N . PHE A 1 72 ? 1.164 -7.408 8.880 1.00 96.56 72 PHE A N 1
ATOM 551 C CA . PHE A 1 72 ? 0.114 -6.444 9.177 1.00 96.56 72 PHE A CA 1
ATOM 552 C C . PHE A 1 72 ? -1.050 -7.083 9.929 1.00 96.56 72 PHE A C 1
ATOM 554 O O . PHE A 1 72 ? -1.594 -6.449 10.821 1.00 96.56 72 PHE A O 1
ATOM 561 N N . PHE A 1 73 ? -1.440 -8.311 9.605 1.00 94.38 73 PHE A N 1
ATOM 562 C CA . PHE A 1 73 ? -2.616 -8.948 10.206 1.00 94.38 73 PHE A CA 1
ATOM 563 C C . PHE A 1 73 ? -2.302 -9.916 11.348 1.00 94.38 73 PHE A C 1
ATOM 565 O O . PHE A 1 73 ? -3.233 -10.336 12.034 1.00 94.38 73 PHE A O 1
ATOM 572 N N . THR A 1 74 ? -1.026 -10.225 11.566 1.00 87.31 74 THR A N 1
ATOM 573 C CA . THR A 1 74 ? -0.537 -10.958 12.744 1.00 87.31 74 THR A CA 1
ATOM 574 C C . THR A 1 74 ? 0.078 -9.971 13.725 1.00 87.31 74 THR A C 1
ATOM 576 O O . THR A 1 74 ? -0.114 -10.169 14.941 1.00 87.31 74 THR A O 1
#

Secondary structure (DSSP, 8-state):
-----S-EEEEEETT-TT--HHHHHHHHHT-SS-EEEEEETTB-TT--BTT-TT-TTPPPHHHHHHHHHHHHH-

Sequence (74 aa):
MPKLRTPALFFHGTRDPFGSIEEMETALALVRARTKLVRVEGAGHDLEAGKNNNEAGKPDLTTIVLGQFQRFFT

Radius of gyration: 13.63 Å; chains: 1; bounding box: 36×24×31 Å

pLDDT: mean 86.26, std 14.66, range [48.56, 97.75]